Protein AF-A0A968BYD0-F1 (afdb_monomer_lite)

Sequence (90 aa):
PAVITAQKGLNEPRYPSFRGIRQARRKPFTVWGVADVGLDAGEVGAAGAKLEIVEVTPPPERPPGRVVEGEPAEAAKEVARLLREEAKVI

Secondary structure (DSSP, 8-state):
----PPPTTSS-PPPPPHHHHHHHHHS--PPPPTGGGT--GGGSTTTT-SS------PPPPPPPPPP--S-HHHHHHHHHHHHHHTS---

pLDDT: mean 93.3, std 3.24, range [75.94, 96.94]

Foldseek 3Di:
DDDDDDDPPPDDDDDADPVRVVVVVPDDDDDDDCVNVPHDPCCDDPNVDPDDDPDDDDDDDDPDDDDQDDDPVVSVVVVVVCCVPPVVPD

Radius of gyration: 26.28 Å; chains: 1; bounding box: 48×35×62 Å

Structure (mmCIF, N/CA/C/O backbone):
data_AF-A0A968BYD0-F1
#
_entry.id   AF-A0A968BYD0-F1
#
loop_
_atom_site.group_PDB
_atom_site.id
_atom_site.type_symbol
_atom_site.label_atom_id
_atom_site.label_alt_id
_atom_site.label_comp_id
_atom_site.label_asym_id
_atom_site.label_entity_id
_atom_site.label_seq_id
_atom_site.pdbx_PDB_ins_code
_atom_site.Cartn_x
_atom_site.Cartn_y
_atom_site.Cartn_z
_atom_site.occupancy
_atom_site.B_iso_or_equiv
_atom_site.auth_seq_id
_atom_site.auth_comp_id
_atom_site.auth_asym_id
_atom_site.auth_atom_id
_atom_site.pdbx_PDB_model_num
ATOM 1 N N . PRO A 1 1 ? -10.860 21.767 9.162 1.00 88.81 1 PRO A N 1
ATOM 2 C CA . PRO A 1 1 ? -10.308 20.389 9.213 1.00 88.81 1 PRO A CA 1
ATOM 3 C C . PRO A 1 1 ? -10.296 19.820 7.792 1.00 88.81 1 PRO A C 1
ATOM 5 O O . PRO A 1 1 ? -11.219 20.120 7.042 1.00 88.81 1 PRO A O 1
ATOM 8 N N . ALA A 1 2 ? -9.258 19.075 7.407 1.00 96.31 2 ALA A N 1
ATOM 9 C CA . ALA A 1 2 ? -9.134 18.515 6.062 1.00 96.31 2 ALA A CA 1
ATOM 10 C C . ALA A 1 2 ? -8.513 17.117 6.113 1.00 96.31 2 ALA A C 1
ATOM 12 O O . ALA A 1 2 ? -7.761 16.803 7.036 1.00 96.31 2 ALA A O 1
ATOM 13 N N . VAL A 1 3 ? -8.827 16.302 5.108 1.00 96.94 3 VAL A N 1
ATOM 14 C CA . VAL A 1 3 ? -8.244 14.974 4.897 1.00 96.94 3 VAL A CA 1
ATOM 15 C C . VAL A 1 3 ? -7.296 15.063 3.708 1.00 96.94 3 VAL A C 1
ATOM 17 O O . VAL A 1 3 ? -7.663 15.603 2.668 1.00 96.94 3 VAL A O 1
ATOM 20 N N . ILE A 1 4 ? -6.076 14.552 3.871 1.00 95.62 4 ILE A N 1
ATOM 21 C CA . ILE A 1 4 ? -5.041 14.554 2.833 1.00 95.62 4 ILE A CA 1
ATOM 22 C C . ILE A 1 4 ? -4.546 13.121 2.657 1.00 95.62 4 ILE A C 1
ATOM 24 O O . ILE A 1 4 ? -4.158 12.471 3.627 1.00 95.62 4 ILE A O 1
ATOM 28 N N . THR A 1 5 ? -4.528 12.635 1.420 1.00 96.50 5 THR A N 1
ATOM 29 C CA . THR A 1 5 ? -3.916 11.353 1.057 1.00 96.50 5 THR A CA 1
ATOM 30 C C . THR A 1 5 ? -2.479 11.582 0.599 1.00 96.50 5 THR A C 1
ATOM 32 O O . THR A 1 5 ? -2.245 12.350 -0.334 1.00 96.50 5 THR A O 1
ATOM 35 N N . ALA A 1 6 ? -1.508 10.920 1.229 1.00 95.00 6 ALA A N 1
ATOM 36 C CA . ALA A 1 6 ? -0.106 10.999 0.823 1.00 95.00 6 ALA A CA 1
ATOM 37 C C . ALA A 1 6 ? 0.219 9.931 -0.233 1.00 95.00 6 ALA A C 1
ATOM 39 O O . ALA A 1 6 ? -0.049 8.748 -0.028 1.00 95.00 6 ALA A O 1
ATOM 40 N N . GLN A 1 7 ? 0.831 10.342 -1.344 1.00 96.38 7 GLN A N 1
ATOM 41 C CA . GLN A 1 7 ? 1.325 9.432 -2.378 1.00 96.38 7 GLN A CA 1
ATOM 42 C C . GLN A 1 7 ? 2.794 9.065 -2.126 1.00 96.38 7 GLN A C 1
ATOM 44 O O . GLN A 1 7 ? 3.567 9.849 -1.567 1.00 96.38 7 GLN A O 1
ATOM 49 N N . LYS A 1 8 ? 3.209 7.874 -2.579 1.00 94.56 8 LYS A N 1
ATOM 50 C CA . LYS A 1 8 ? 4.627 7.493 -2.622 1.00 94.56 8 LYS A CA 1
ATOM 51 C C . LYS A 1 8 ? 5.422 8.545 -3.411 1.00 94.56 8 LYS A C 1
ATOM 53 O O . LYS A 1 8 ? 5.061 8.857 -4.541 1.00 94.56 8 LYS A O 1
ATOM 58 N N . GLY A 1 9 ? 6.503 9.053 -2.818 1.00 93.56 9 GLY A N 1
ATOM 59 C CA . GLY A 1 9 ? 7.346 10.103 -3.405 1.00 93.56 9 GLY A CA 1
ATOM 60 C C . GLY A 1 9 ? 7.058 11.517 -2.894 1.00 93.56 9 GLY A C 1
ATOM 61 O O . GLY A 1 9 ? 7.797 12.429 -3.241 1.00 93.56 9 GLY A O 1
ATOM 62 N N . LEU A 1 10 ? 6.046 11.708 -2.035 1.00 95.12 10 LEU A N 1
ATOM 63 C CA . LEU A 1 10 ? 5.805 12.997 -1.372 1.00 95.12 10 LEU A CA 1
ATOM 64 C C . LEU A 1 10 ? 7.029 13.473 -0.567 1.00 95.12 10 LEU A C 1
ATOM 66 O O . LEU A 1 10 ? 7.288 14.669 -0.470 1.00 95.12 10 LEU A O 1
ATOM 70 N N . ASN A 1 11 ? 7.771 12.536 0.021 1.00 94.62 11 ASN A N 1
ATOM 71 C CA . ASN A 1 11 ? 9.020 12.767 0.732 1.00 94.62 11 ASN A CA 1
ATOM 72 C C . ASN A 1 11 ? 9.856 11.478 0.801 1.00 94.62 11 ASN A C 1
ATOM 74 O O . ASN A 1 11 ? 9.391 10.395 0.441 1.00 94.62 11 ASN A O 1
ATOM 78 N N . GLU A 1 12 ? 11.081 11.598 1.312 1.00 94.38 12 GLU A N 1
ATOM 79 C CA . GLU A 1 12 ? 11.953 10.467 1.630 1.00 94.38 12 GLU A CA 1
ATOM 80 C C . GLU A 1 12 ? 11.796 10.080 3.113 1.00 94.38 12 GLU A C 1
ATOM 82 O O . GLU A 1 12 ? 12.150 10.869 4.000 1.00 94.38 12 GLU A O 1
ATOM 87 N N . PRO A 1 13 ? 11.251 8.888 3.436 1.00 94.88 13 PRO A N 1
ATOM 88 C CA . PRO A 1 13 ? 11.135 8.447 4.819 1.00 94.88 13 PRO A CA 1
ATOM 89 C C . PRO A 1 13 ? 12.513 8.291 5.468 1.00 94.88 13 PRO A C 1
ATOM 91 O O . PRO A 1 13 ? 13.361 7.532 5.004 1.00 94.88 13 PRO A O 1
ATOM 94 N N . ARG A 1 14 ? 12.731 8.988 6.583 1.00 95.56 14 ARG A N 1
ATOM 95 C CA . ARG A 1 14 ? 13.985 8.901 7.342 1.00 95.56 14 ARG A CA 1
ATOM 96 C C . ARG A 1 14 ? 14.195 7.519 7.965 1.00 95.56 14 ARG A C 1
ATOM 98 O O . ARG A 1 14 ? 13.246 6.884 8.429 1.00 95.56 14 ARG A O 1
ATOM 105 N N . TYR A 1 15 ? 15.457 7.126 8.122 1.00 96.12 15 TYR A N 1
ATOM 106 C CA . TYR A 1 15 ? 15.808 5.970 8.943 1.00 96.12 15 TYR A CA 1
ATOM 107 C C . TYR A 1 15 ? 15.539 6.239 10.434 1.00 96.12 15 TYR A C 1
ATOM 109 O O . TYR A 1 15 ? 15.809 7.338 10.938 1.00 96.12 15 TYR A O 1
ATOM 117 N N . PRO A 1 16 ? 15.011 5.251 11.177 1.00 95.56 16 PRO A N 1
ATOM 118 C CA . PRO A 1 16 ? 14.814 5.396 12.608 1.00 95.56 16 PRO A CA 1
ATOM 119 C C . PRO A 1 16 ? 16.160 5.339 13.342 1.00 95.56 16 PRO A C 1
ATOM 121 O O . PRO A 1 16 ? 17.041 4.548 13.014 1.00 95.56 16 PRO A O 1
ATOM 124 N N . SER A 1 17 ? 16.311 6.145 14.394 1.00 96.62 17 SER A N 1
ATOM 125 C CA . SER A 1 17 ? 17.464 6.036 15.293 1.00 96.62 17 SER A CA 1
ATOM 126 C C . SER A 1 17 ? 17.308 4.850 16.248 1.00 96.62 17 SER A C 1
ATOM 128 O O . SER A 1 17 ? 16.192 4.467 16.605 1.00 96.62 17 SER A O 1
ATOM 130 N N . PHE A 1 18 ? 18.422 4.319 16.761 1.00 95.62 18 PHE A N 1
ATOM 131 C CA . PHE A 1 18 ? 18.402 3.246 17.765 1.00 95.62 18 PHE A CA 1
ATOM 132 C C . PHE A 1 18 ? 17.560 3.610 19.002 1.00 95.62 18 PHE A C 1
ATOM 134 O O . PHE A 1 18 ? 16.768 2.804 19.499 1.00 95.62 18 PHE A O 1
ATOM 141 N N . ARG A 1 19 ? 17.665 4.864 19.469 1.00 95.62 19 ARG A N 1
ATOM 142 C CA . ARG A 1 19 ? 16.824 5.396 20.554 1.00 95.62 19 ARG A CA 1
ATOM 143 C C . ARG A 1 19 ? 15.340 5.364 20.181 1.00 95.62 19 ARG A C 1
ATOM 145 O O . ARG A 1 19 ? 14.528 4.959 21.010 1.00 95.62 19 ARG A O 1
ATOM 152 N N . GLY A 1 20 ? 15.002 5.756 18.951 1.00 96.44 20 GLY A N 1
ATOM 153 C CA . GLY A 1 20 ? 13.635 5.733 18.430 1.00 96.44 20 GLY A CA 1
ATOM 154 C C . GLY A 1 20 ? 13.043 4.325 18.403 1.00 96.44 20 GLY A C 1
ATOM 155 O O . GLY A 1 20 ? 11.938 4.126 18.899 1.00 96.44 20 GLY A O 1
ATOM 156 N N . ILE A 1 21 ? 13.810 3.335 17.938 1.00 96.50 21 ILE A N 1
ATOM 157 C CA . ILE A 1 21 ? 13.394 1.923 17.917 1.00 96.50 21 ILE A CA 1
ATOM 158 C C . ILE A 1 21 ? 13.099 1.422 19.337 1.00 96.50 21 ILE A C 1
ATOM 160 O O . ILE A 1 21 ? 12.039 0.850 19.595 1.00 96.50 21 ILE A O 1
ATOM 164 N N . ARG A 1 22 ? 14.002 1.680 20.294 1.00 95.81 22 ARG A N 1
ATOM 165 C CA . ARG A 1 22 ? 13.811 1.255 21.692 1.00 95.81 22 ARG A CA 1
ATOM 166 C C . ARG A 1 22 ? 12.592 1.900 22.345 1.00 95.81 22 ARG A C 1
ATOM 168 O O . ARG A 1 22 ? 11.910 1.239 23.121 1.00 95.81 22 ARG A O 1
ATOM 175 N N . GLN A 1 23 ? 12.332 3.177 22.065 1.00 95.81 23 GLN A N 1
ATOM 176 C CA . GLN A 1 23 ? 11.156 3.874 22.585 1.00 95.81 23 GLN A CA 1
ATOM 177 C C . GLN A 1 23 ? 9.868 3.339 21.963 1.00 95.81 23 GLN A C 1
ATOM 179 O O . GLN A 1 23 ? 8.930 3.062 22.700 1.00 95.81 23 GLN A O 1
ATOM 184 N N . ALA A 1 24 ? 9.835 3.150 20.641 1.00 95.44 24 ALA A N 1
ATOM 185 C CA . ALA A 1 24 ? 8.673 2.610 19.940 1.00 95.44 24 ALA A CA 1
ATOM 186 C C . ALA A 1 24 ? 8.290 1.224 20.472 1.00 95.44 24 ALA A C 1
ATOM 188 O O . ALA A 1 24 ? 7.134 1.010 20.813 1.00 95.44 24 ALA A O 1
ATOM 189 N N . ARG A 1 25 ? 9.272 0.331 20.662 1.00 93.94 25 ARG A N 1
ATOM 190 C CA . ARG A 1 25 ? 9.042 -1.016 21.211 1.00 93.94 25 ARG A CA 1
ATOM 191 C C . ARG A 1 25 ? 8.427 -1.015 22.618 1.00 93.94 25 ARG A C 1
ATOM 193 O O . ARG A 1 25 ? 7.758 -1.970 22.984 1.00 93.94 25 ARG A O 1
ATOM 200 N N . ARG A 1 26 ? 8.699 0.009 23.432 1.00 95.31 26 ARG A N 1
ATOM 201 C CA . ARG A 1 26 ? 8.192 0.109 24.813 1.00 95.31 26 ARG A CA 1
ATOM 202 C C . ARG A 1 26 ? 6.805 0.731 24.906 1.00 95.31 26 ARG A C 1
ATOM 204 O O . ARG A 1 26 ? 6.182 0.620 25.957 1.00 95.31 26 ARG A O 1
ATOM 211 N N . LYS A 1 27 ? 6.357 1.448 23.873 1.00 95.62 27 LYS A N 1
ATOM 212 C CA . LYS A 1 27 ? 5.039 2.080 23.899 1.00 95.62 27 LYS A CA 1
ATOM 213 C C . LYS A 1 27 ? 3.966 0.987 23.875 1.00 95.62 27 LYS A C 1
ATOM 215 O O . LYS A 1 27 ? 4.095 0.060 23.076 1.00 95.62 27 LYS A O 1
ATOM 220 N N . PRO A 1 28 ? 2.927 1.085 24.719 1.00 94.19 28 PRO A N 1
ATOM 221 C CA . PRO A 1 28 ? 1.800 0.174 24.629 1.00 94.19 28 PRO A CA 1
ATOM 222 C C . PRO A 1 28 ? 1.117 0.359 23.272 1.00 94.19 28 PRO A C 1
ATOM 224 O O . PRO A 1 28 ? 0.926 1.486 22.810 1.00 94.19 28 PRO A O 1
ATOM 227 N N . PHE A 1 29 ? 0.776 -0.755 22.633 1.00 94.50 29 PHE A N 1
ATOM 228 C CA . PHE A 1 29 ? -0.023 -0.770 21.418 1.00 94.50 29 PHE A CA 1
ATOM 229 C C . PHE A 1 29 ? -1.442 -1.181 21.799 1.00 94.50 29 PHE A C 1
ATOM 231 O O . PHE A 1 29 ? -1.669 -2.322 22.197 1.00 94.50 29 PHE A O 1
ATOM 238 N N . THR A 1 30 ? -2.378 -0.239 21.729 1.00 94.62 30 THR A N 1
ATOM 239 C CA . THR A 1 30 ? -3.786 -0.526 22.004 1.00 94.62 30 THR A CA 1
ATOM 240 C C . THR A 1 30 ? -4.380 -1.279 20.823 1.00 94.62 30 THR A C 1
ATOM 242 O O . THR A 1 30 ? -4.398 -0.768 19.704 1.00 94.62 30 THR A O 1
ATOM 245 N N . VAL A 1 31 ? -4.860 -2.492 21.081 1.00 95.19 31 VAL A N 1
ATOM 246 C CA . VAL A 1 31 ? -5.609 -3.289 20.111 1.00 95.19 31 VAL A CA 1
ATOM 247 C C . VAL A 1 31 ? -7.084 -2.983 20.320 1.00 95.19 31 VAL A C 1
ATOM 249 O O . VAL A 1 31 ? -7.607 -3.242 21.398 1.00 95.19 31 VAL A O 1
ATOM 252 N N . TRP A 1 32 ? -7.718 -2.409 19.304 1.00 94.69 32 TRP A N 1
ATOM 253 C CA . TRP A 1 32 ? -9.143 -2.092 19.308 1.00 94.69 32 TRP A CA 1
ATOM 254 C C . TRP A 1 32 ? -9.904 -3.190 18.573 1.00 94.69 32 TRP A C 1
ATOM 256 O O . TRP A 1 32 ? -9.534 -3.566 17.458 1.00 94.69 32 TRP A O 1
ATOM 266 N N . GLY A 1 33 ? -10.959 -3.700 19.195 1.00 93.25 33 GLY A N 1
ATOM 267 C CA . GLY A 1 33 ? -11.990 -4.493 18.549 1.00 93.25 33 GLY A CA 1
ATOM 268 C C . GLY A 1 33 ? -13.079 -3.616 17.928 1.00 93.25 33 GLY A C 1
ATOM 269 O O . GLY A 1 33 ? -13.135 -2.405 18.132 1.00 93.25 33 GLY A O 1
ATOM 270 N N . VAL A 1 34 ? -13.981 -4.250 17.177 1.00 93.31 34 VAL A N 1
ATOM 271 C CA . VAL A 1 34 ? -15.098 -3.576 16.487 1.00 93.31 34 VAL A CA 1
ATOM 272 C C . VAL A 1 34 ? -16.035 -2.875 17.482 1.00 93.31 34 VAL A C 1
ATOM 274 O O . VAL A 1 34 ? -16.414 -1.723 17.279 1.00 93.31 34 VAL A O 1
ATOM 277 N N . ALA A 1 35 ? -16.336 -3.533 18.605 1.00 91.75 35 ALA A N 1
ATOM 278 C CA . ALA A 1 35 ? -17.195 -2.973 19.647 1.00 91.75 35 ALA A CA 1
ATOM 279 C C . ALA A 1 35 ? -16.564 -1.762 20.356 1.00 91.75 35 ALA A C 1
ATOM 281 O O . ALA A 1 35 ? -17.280 -0.846 20.753 1.00 91.75 35 ALA A O 1
ATOM 282 N N . ASP A 1 36 ? -15.230 -1.716 20.466 1.00 95.25 36 ASP A N 1
ATOM 283 C CA . ASP A 1 36 ? -14.523 -0.625 21.150 1.00 95.25 36 ASP A CA 1
ATOM 284 C C . ASP A 1 36 ? -14.624 0.711 20.390 1.00 95.25 36 ASP A C 1
ATOM 286 O O . ASP A 1 36 ? -14.391 1.774 20.963 1.00 95.25 36 ASP A O 1
ATOM 290 N N . VAL A 1 37 ? -14.980 0.663 19.100 1.00 93.81 37 VAL A N 1
ATOM 291 C CA . VAL A 1 37 ? -15.182 1.837 18.233 1.00 93.81 37 VAL A CA 1
ATOM 292 C C . VAL A 1 37 ? -16.655 2.099 17.902 1.00 93.81 37 VAL A C 1
ATOM 294 O O . VAL A 1 37 ? -16.949 2.991 17.109 1.00 93.81 37 VAL A O 1
ATOM 297 N N . GLY A 1 38 ? -17.581 1.360 18.526 1.00 94.25 38 GLY A N 1
ATOM 298 C CA . GLY A 1 38 ? -19.025 1.572 18.390 1.00 94.25 38 GLY A CA 1
ATOM 299 C C . GLY A 1 38 ? -19.609 1.178 17.031 1.00 94.25 38 GLY A C 1
ATOM 300 O O . GLY A 1 38 ? -20.619 1.751 16.633 1.00 94.25 38 GLY A O 1
ATOM 301 N N . LEU A 1 39 ? -18.973 0.240 16.324 1.00 94.62 39 LEU A N 1
ATOM 302 C CA . LEU A 1 39 ? -19.465 -0.295 15.052 1.00 94.62 39 LEU A CA 1
ATOM 303 C C . LEU A 1 39 ? -20.179 -1.633 15.256 1.00 94.62 39 LEU A C 1
ATOM 305 O O . LEU A 1 39 ? -19.827 -2.398 16.159 1.00 94.62 39 LEU A O 1
ATOM 309 N N . ASP A 1 40 ? -21.144 -1.936 14.388 1.00 93.00 40 ASP A N 1
ATOM 310 C CA . ASP A 1 40 ? -21.758 -3.260 14.329 1.00 93.00 40 ASP A CA 1
ATOM 311 C C . ASP A 1 40 ? -20.911 -4.243 13.498 1.00 93.00 40 ASP A C 1
ATOM 313 O O . ASP A 1 40 ? -20.202 -3.869 12.559 1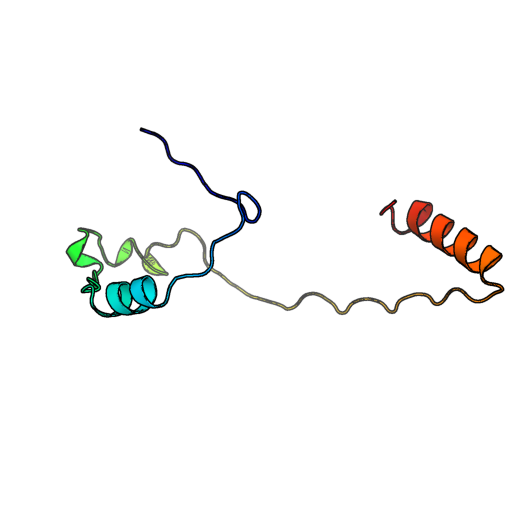.00 93.00 40 ASP A O 1
ATOM 317 N N . ALA A 1 41 ? -20.987 -5.536 13.825 1.00 90.56 41 ALA A N 1
ATOM 318 C CA . ALA A 1 41 ? -20.251 -6.576 13.106 1.00 90.56 41 ALA A CA 1
ATOM 319 C C . ALA A 1 41 ? -20.677 -6.700 11.629 1.00 90.56 41 ALA A C 1
ATOM 321 O O . ALA A 1 41 ? -19.862 -7.089 10.792 1.00 90.56 41 ALA A O 1
ATOM 322 N N . GLY A 1 42 ? -21.924 -6.353 11.303 1.00 93.31 42 GLY A N 1
ATOM 323 C CA . GLY A 1 42 ? -22.453 -6.319 9.943 1.00 93.31 42 GLY A CA 1
ATOM 324 C C . GLY A 1 42 ? -21.986 -5.120 9.115 1.00 93.31 42 GLY A C 1
ATOM 325 O O . GLY A 1 42 ? -22.148 -5.138 7.901 1.00 93.31 42 GLY A O 1
ATOM 326 N N . GLU A 1 43 ? -21.381 -4.098 9.726 1.00 93.12 43 GLU A N 1
ATOM 327 C CA . GLU A 1 43 ? -20.875 -2.907 9.023 1.00 93.12 43 GLU A CA 1
ATOM 328 C C . GLU A 1 43 ? -19.412 -3.042 8.579 1.00 93.12 43 GLU A C 1
ATOM 330 O O . GLU A 1 43 ? -18.893 -2.198 7.847 1.00 93.12 43 GLU A O 1
ATOM 335 N N . VAL A 1 44 ? -18.729 -4.106 9.006 1.00 94.50 44 VAL A N 1
ATOM 336 C CA . VAL A 1 44 ? -17.295 -4.307 8.777 1.00 94.50 44 VAL A CA 1
ATOM 337 C C . VAL A 1 44 ? -17.004 -5.640 8.086 1.00 94.50 44 VAL A C 1
ATOM 339 O O . VAL A 1 44 ? -17.838 -6.543 8.010 1.00 94.50 44 VAL A O 1
ATOM 342 N N . GLY A 1 45 ? -15.785 -5.776 7.561 1.00 93.75 45 GLY A N 1
ATOM 343 C CA . GLY A 1 45 ? -15.349 -6.991 6.872 1.00 93.75 45 GLY A CA 1
ATOM 344 C C . GLY A 1 45 ? -16.175 -7.288 5.617 1.00 93.75 45 GLY A C 1
ATOM 345 O O . GLY A 1 45 ? -16.614 -6.374 4.924 1.00 93.75 45 GLY A O 1
ATOM 346 N N . ALA A 1 46 ? -16.369 -8.575 5.320 1.00 92.94 46 ALA A N 1
ATOM 347 C CA . ALA A 1 46 ? -17.150 -9.012 4.163 1.00 92.94 46 ALA A CA 1
ATOM 348 C C . ALA A 1 46 ? -18.650 -8.697 4.304 1.00 92.94 46 ALA A C 1
ATOM 350 O O . ALA A 1 46 ? -19.296 -8.401 3.307 1.00 92.94 46 ALA A O 1
ATOM 351 N N . ALA A 1 47 ? -19.192 -8.716 5.529 1.00 92.50 47 ALA A N 1
ATOM 352 C CA . ALA A 1 47 ? -20.611 -8.454 5.778 1.00 92.50 47 ALA A CA 1
ATOM 353 C C . ALA A 1 47 ? -21.006 -7.001 5.460 1.00 92.50 47 ALA A C 1
ATOM 355 O O . ALA A 1 47 ? -22.075 -6.768 4.903 1.00 92.50 47 ALA A O 1
ATOM 356 N N . GLY A 1 48 ? -20.119 -6.043 5.754 1.00 94.31 48 GLY A N 1
ATOM 357 C CA . GLY A 1 48 ? -20.327 -4.621 5.457 1.00 94.31 48 GLY A CA 1
ATOM 358 C C . GLY A 1 48 ? -19.815 -4.162 4.090 1.00 94.31 48 GLY A C 1
ATOM 359 O O . GLY A 1 48 ? -19.900 -2.976 3.758 1.00 94.31 48 GLY A O 1
ATOM 360 N N . ALA A 1 49 ? -19.232 -5.062 3.293 1.00 95.62 49 ALA A N 1
ATOM 361 C CA . ALA A 1 49 ? -18.650 -4.707 2.007 1.00 95.62 49 ALA A CA 1
ATOM 362 C C . ALA A 1 49 ? -19.742 -4.396 0.972 1.00 95.62 49 ALA A C 1
ATOM 364 O O . ALA A 1 49 ? -20.718 -5.121 0.819 1.00 95.62 49 ALA A O 1
ATOM 365 N N . LYS A 1 50 ? -19.547 -3.325 0.196 1.00 96.50 50 LYS A N 1
ATOM 366 C CA . LYS A 1 50 ? -20.451 -2.967 -0.916 1.00 96.50 50 LYS A CA 1
ATOM 367 C C . LYS A 1 50 ? -20.176 -3.748 -2.202 1.00 96.50 50 LYS A C 1
ATOM 369 O O . LYS A 1 50 ? -20.907 -3.596 -3.175 1.00 96.50 50 LYS A O 1
ATOM 374 N N . LEU A 1 51 ? -19.076 -4.493 -2.232 1.00 95.94 51 LEU A N 1
ATOM 375 C CA . LEU A 1 51 ? -18.583 -5.235 -3.384 1.00 95.94 51 LEU A CA 1
ATOM 376 C C . LEU A 1 51 ? -18.027 -6.572 -2.904 1.00 95.94 51 LEU A C 1
ATOM 378 O O . LEU A 1 51 ? -17.416 -6.643 -1.837 1.00 95.94 51 LEU A O 1
ATOM 382 N N . GLU A 1 52 ? -18.196 -7.595 -3.731 1.00 95.56 52 GLU A N 1
ATOM 383 C CA . GLU A 1 52 ? -17.667 -8.937 -3.515 1.00 95.56 52 GLU A CA 1
ATOM 384 C C . GLU A 1 52 ? -16.610 -9.251 -4.580 1.00 95.56 52 GLU A C 1
ATOM 386 O O . GLU A 1 52 ? -16.773 -8.923 -5.758 1.00 95.56 52 GLU A O 1
ATOM 391 N N . ILE A 1 53 ? -15.508 -9.877 -4.162 1.00 95.00 53 ILE A N 1
ATOM 392 C CA . ILE A 1 53 ? -14.488 -10.381 -5.084 1.00 95.00 53 ILE A CA 1
ATOM 393 C C . ILE A 1 53 ? -14.949 -11.756 -5.565 1.00 95.00 53 ILE A C 1
ATOM 395 O O . ILE A 1 53 ? -14.900 -12.718 -4.806 1.00 95.00 53 ILE A O 1
ATOM 399 N N . VAL A 1 54 ? -15.374 -11.839 -6.825 1.00 96.62 54 VAL A N 1
ATOM 400 C CA . VAL A 1 54 ? -15.852 -13.093 -7.434 1.00 96.62 54 VAL A CA 1
ATOM 401 C C . VAL A 1 54 ? -14.687 -13.981 -7.876 1.00 96.62 54 VAL A C 1
ATOM 403 O O . VAL A 1 54 ? -14.709 -15.189 -7.661 1.00 96.62 54 VAL A O 1
ATOM 406 N N . GLU A 1 55 ? -13.653 -13.391 -8.479 1.00 96.25 55 GLU A N 1
ATOM 407 C CA . GLU A 1 55 ? -12.510 -14.128 -9.017 1.00 96.25 55 GLU A CA 1
ATOM 408 C C . GLU A 1 55 ? -11.263 -13.235 -9.093 1.00 96.25 55 GLU A C 1
ATOM 410 O O . GLU A 1 55 ? -11.359 -12.022 -9.294 1.00 96.25 55 GLU A O 1
ATOM 415 N N . VAL A 1 56 ? -10.081 -13.840 -8.947 1.00 96.25 56 VAL A N 1
ATOM 416 C CA . VAL A 1 56 ? -8.784 -13.192 -9.174 1.00 96.25 56 VAL A CA 1
ATOM 417 C C . VAL A 1 56 ? -7.954 -14.081 -10.092 1.00 96.25 56 VAL A C 1
ATOM 419 O O . VAL A 1 56 ? -7.504 -15.150 -9.683 1.00 96.25 56 VAL A O 1
ATOM 422 N N . THR A 1 57 ? -7.719 -13.630 -11.323 1.00 96.69 57 THR A N 1
ATOM 423 C CA . THR A 1 57 ? -6.896 -14.343 -12.308 1.00 96.69 57 THR A CA 1
ATOM 424 C C . THR A 1 57 ? -5.576 -13.610 -12.556 1.00 96.69 57 THR A C 1
ATOM 426 O O . THR A 1 57 ? -5.556 -12.374 -12.572 1.00 96.69 57 THR A O 1
ATOM 429 N N . PRO A 1 58 ? -4.458 -14.324 -12.784 1.00 94.56 58 PRO A N 1
ATOM 430 C CA . PRO A 1 58 ? -3.208 -13.685 -13.179 1.00 94.56 58 PRO A CA 1
ATOM 431 C C . PRO A 1 58 ? -3.339 -13.016 -14.561 1.00 94.56 58 PRO A C 1
ATOM 433 O O . PRO A 1 58 ? -4.143 -13.459 -15.387 1.00 94.56 58 PRO A O 1
ATOM 436 N N . PRO A 1 59 ? -2.555 -11.959 -14.843 1.00 92.88 59 PRO A N 1
ATOM 437 C CA . PRO A 1 59 ? -2.491 -11.387 -16.182 1.00 92.88 59 PRO A CA 1
ATOM 438 C C . PRO A 1 59 ? -1.890 -12.394 -17.180 1.00 92.88 59 PRO A C 1
ATOM 440 O O . PRO A 1 59 ? -1.144 -13.289 -16.770 1.00 92.88 59 PRO A O 1
ATOM 443 N N . PRO A 1 60 ? -2.168 -12.243 -18.488 1.00 92.62 60 PRO A N 1
ATOM 444 C CA . PRO A 1 60 ? -1.550 -13.073 -19.517 1.00 92.62 60 PRO A CA 1
ATOM 445 C C . PRO A 1 60 ? -0.022 -12.924 -19.517 1.00 92.62 60 PRO A C 1
ATOM 447 O O . PRO A 1 60 ? 0.522 -11.887 -19.121 1.00 92.62 60 PRO A O 1
ATOM 450 N N . GLU A 1 61 ? 0.673 -13.959 -19.991 1.00 92.88 61 GLU A N 1
ATOM 451 C CA . GLU A 1 61 ? 2.129 -13.933 -20.126 1.00 92.88 61 GLU A CA 1
ATOM 452 C C . GLU A 1 61 ? 2.585 -12.809 -21.063 1.00 92.88 61 GLU A C 1
ATOM 454 O O . GLU A 1 61 ? 1.927 -12.472 -22.052 1.00 92.88 61 GLU A O 1
ATOM 459 N N . ARG A 1 62 ? 3.738 -12.209 -20.747 1.00 89.25 62 ARG A N 1
ATOM 460 C CA . ARG A 1 62 ? 4.310 -11.159 -21.594 1.00 89.25 62 ARG A CA 1
ATOM 461 C C . ARG A 1 62 ? 4.738 -11.785 -22.927 1.00 89.25 62 ARG A C 1
ATOM 463 O O . ARG A 1 62 ? 5.442 -12.794 -22.897 1.00 89.25 62 ARG A O 1
ATOM 470 N N . PRO A 1 63 ? 4.388 -11.183 -24.077 1.00 87.50 63 PRO A N 1
ATOM 471 C CA . PRO A 1 63 ? 4.896 -11.653 -25.356 1.00 87.50 63 PRO A CA 1
ATOM 472 C C . PRO A 1 63 ? 6.430 -11.557 -25.378 1.00 87.50 63 PRO A C 1
ATOM 474 O O . PRO A 1 63 ? 7.000 -10.679 -24.714 1.00 87.50 63 PRO A O 1
ATOM 477 N N . PRO A 1 64 ? 7.112 -12.438 -26.129 1.00 87.12 64 PRO A N 1
ATOM 478 C CA . PRO A 1 64 ? 8.558 -12.372 -26.261 1.00 87.12 64 PRO A CA 1
ATOM 479 C C . PRO A 1 64 ? 8.975 -11.014 -26.836 1.00 87.12 64 PRO A C 1
ATOM 481 O O . PRO A 1 64 ? 8.328 -10.466 -27.730 1.00 87.12 64 PRO A O 1
ATOM 484 N N . GLY A 1 65 ? 10.067 -10.465 -26.305 1.00 87.06 65 GLY A N 1
ATOM 485 C CA . GLY A 1 65 ? 10.681 -9.266 -26.865 1.00 87.06 65 GLY A CA 1
ATOM 486 C C . GLY A 1 65 ? 11.271 -9.536 -28.250 1.00 87.06 65 GLY A C 1
ATOM 487 O O . GLY A 1 65 ? 11.593 -10.673 -28.595 1.00 87.06 65 GLY A O 1
ATOM 488 N N . ARG A 1 66 ? 11.451 -8.475 -29.036 1.00 87.62 66 ARG A N 1
ATOM 489 C CA . ARG A 1 66 ? 12.127 -8.537 -30.334 1.00 87.62 66 ARG A CA 1
ATOM 490 C C . ARG A 1 66 ? 13.599 -8.172 -30.167 1.00 87.62 66 ARG A C 1
ATOM 492 O O . ARG A 1 66 ? 13.909 -7.091 -29.672 1.00 87.62 66 ARG A O 1
ATOM 499 N N . VAL A 1 67 ? 14.494 -9.055 -30.604 1.00 89.69 67 VAL A N 1
ATOM 500 C CA . VAL A 1 67 ? 15.921 -8.738 -30.746 1.00 89.69 67 VAL A CA 1
ATOM 501 C C . VAL A 1 67 ? 16.114 -8.036 -32.088 1.00 89.69 67 VAL A C 1
ATOM 503 O O . VAL A 1 67 ? 15.668 -8.537 -33.119 1.00 89.69 67 VAL A O 1
ATOM 506 N N . VAL A 1 68 ? 16.731 -6.855 -32.067 1.00 91.00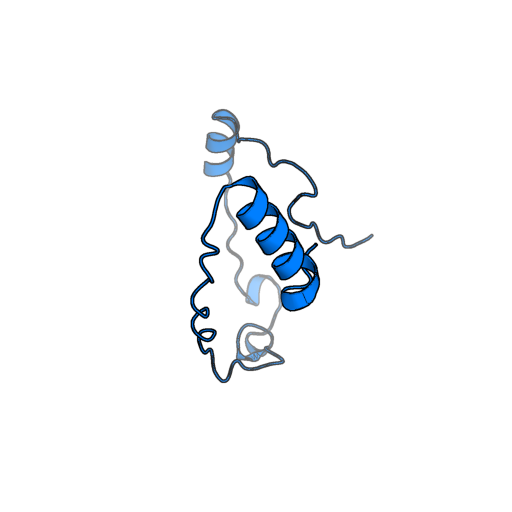 68 VAL A N 1
ATOM 507 C CA . VAL A 1 68 ? 17.099 -6.113 -33.278 1.00 91.00 68 VAL A CA 1
ATOM 508 C C . VAL A 1 68 ? 18.572 -6.381 -33.552 1.00 91.00 68 VAL A C 1
ATOM 510 O O . VAL A 1 68 ? 19.429 -5.994 -32.761 1.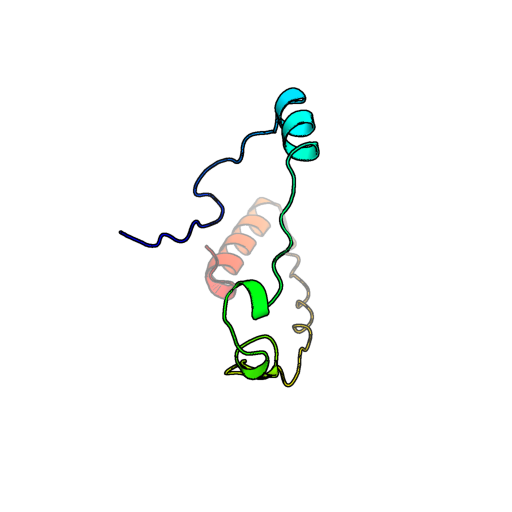00 91.00 68 VAL A O 1
ATOM 513 N N . GLU A 1 69 ? 18.851 -7.083 -34.644 1.00 90.06 69 GLU A N 1
ATOM 514 C CA . GLU A 1 69 ? 20.209 -7.411 -35.080 1.00 90.06 69 GLU A CA 1
ATOM 515 C C . GLU A 1 69 ? 20.805 -6.290 -35.948 1.00 90.06 69 GLU A C 1
ATOM 517 O O . GLU A 1 69 ? 20.077 -5.501 -36.551 1.00 90.06 69 GLU A O 1
ATOM 522 N N . GLY A 1 70 ? 22.137 -6.236 -36.02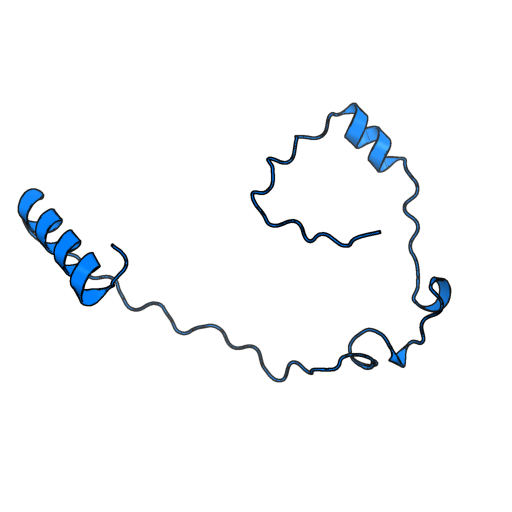8 1.00 90.25 70 GLY A N 1
ATOM 523 C CA . GLY A 1 70 ? 22.878 -5.291 -36.867 1.00 90.25 70 GLY A CA 1
ATOM 524 C C . GLY A 1 70 ? 24.006 -4.578 -36.124 1.00 90.25 70 GLY A C 1
ATOM 525 O O . GLY A 1 70 ? 24.215 -4.776 -34.927 1.00 90.25 70 GLY A O 1
ATOM 526 N N . GLU A 1 71 ? 24.734 -3.727 -36.848 1.00 94.06 71 GLU A N 1
ATOM 527 C CA . GLU A 1 71 ? 25.748 -2.855 -36.250 1.00 94.06 71 GLU A CA 1
ATOM 528 C C . GLU A 1 71 ? 25.102 -1.881 -35.247 1.00 94.06 71 GLU A C 1
ATOM 530 O O . GLU A 1 71 ? 23.983 -1.410 -35.493 1.00 94.06 71 GLU A O 1
ATOM 535 N N . PRO A 1 72 ? 25.790 -1.509 -34.148 1.00 92.50 72 PRO A N 1
ATOM 536 C CA . PRO A 1 72 ? 25.193 -0.742 -33.052 1.00 92.50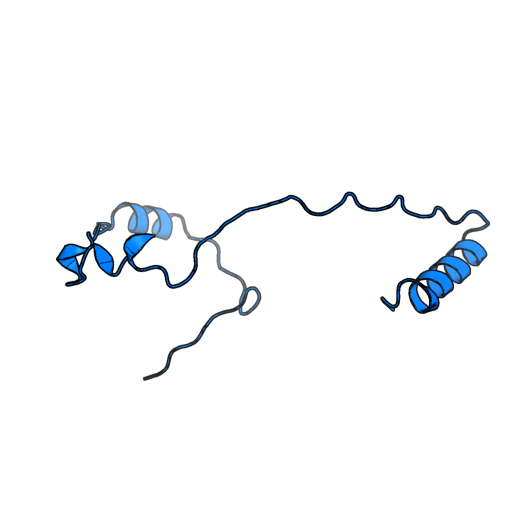 72 PRO A CA 1
ATOM 537 C C . PRO A 1 72 ? 24.443 0.527 -33.480 1.00 92.50 72 PRO A C 1
ATOM 539 O O . PRO A 1 72 ? 23.395 0.843 -32.919 1.00 92.50 72 PRO A O 1
ATOM 542 N N . ALA A 1 73 ? 24.950 1.248 -34.485 1.00 93.44 73 ALA A N 1
ATOM 543 C CA . ALA A 1 73 ? 24.330 2.479 -34.972 1.00 93.44 73 ALA A CA 1
ATOM 544 C C . ALA A 1 73 ? 22.990 2.239 -35.691 1.00 93.44 73 ALA A C 1
ATOM 546 O O . ALA A 1 73 ? 22.050 3.014 -35.511 1.00 93.44 73 ALA A O 1
ATOM 547 N N . GLU A 1 74 ? 22.886 1.172 -36.483 1.00 92.38 74 GLU A N 1
ATOM 548 C CA . GLU A 1 74 ? 21.668 0.842 -37.230 1.00 92.38 74 GLU A CA 1
ATOM 549 C C . GLU A 1 74 ? 20.630 0.183 -36.320 1.00 92.38 74 GLU A C 1
ATOM 551 O O . GLU A 1 74 ? 19.462 0.575 -36.330 1.00 92.38 74 GLU A O 1
ATOM 556 N N . ALA A 1 75 ? 21.071 -0.716 -35.436 1.00 92.94 75 ALA A N 1
ATOM 557 C CA . ALA A 1 75 ? 20.207 -1.307 -34.421 1.00 92.94 75 ALA A CA 1
ATOM 558 C C . ALA A 1 75 ? 19.601 -0.235 -33.495 1.00 92.94 75 ALA A C 1
ATOM 560 O O . ALA A 1 75 ? 18.407 -0.277 -33.205 1.00 92.94 75 ALA A O 1
ATOM 561 N N . ALA A 1 76 ? 20.375 0.776 -33.079 1.00 93.25 76 ALA A N 1
ATOM 562 C CA . ALA A 1 76 ? 19.864 1.873 -32.255 1.00 93.25 76 ALA A CA 1
ATOM 563 C C . ALA A 1 76 ? 18.801 2.725 -32.975 1.00 93.25 76 ALA A C 1
ATOM 565 O O . ALA A 1 76 ? 17.787 3.075 -32.365 1.00 93.25 76 ALA A O 1
ATOM 566 N N . LYS A 1 77 ? 19.000 3.038 -34.266 1.00 93.81 77 LYS A N 1
ATOM 567 C CA . LYS A 1 77 ? 18.002 3.758 -35.081 1.00 93.81 77 LYS A CA 1
ATOM 568 C C . LYS A 1 77 ? 16.709 2.960 -35.202 1.00 93.81 77 LYS A C 1
ATOM 570 O O . LYS A 1 77 ? 15.630 3.519 -35.013 1.00 93.81 77 LYS A O 1
ATOM 575 N N . GLU A 1 78 ? 16.822 1.664 -35.474 1.00 92.38 78 GLU A N 1
ATOM 576 C CA . GLU A 1 78 ? 15.661 0.793 -35.621 1.00 92.38 78 GLU A CA 1
ATOM 577 C C . GLU A 1 78 ? 14.921 0.617 -34.290 1.00 92.38 78 GLU A C 1
ATOM 579 O O . GLU A 1 78 ? 13.704 0.758 -34.249 1.00 92.38 78 GLU A O 1
ATOM 584 N N . VAL A 1 79 ? 15.624 0.432 -33.167 1.00 93.62 79 VAL A N 1
ATOM 585 C CA . VAL A 1 79 ? 14.994 0.398 -31.835 1.00 93.62 79 VAL A CA 1
ATOM 586 C C . VAL A 1 79 ? 14.249 1.701 -31.541 1.00 93.62 79 VAL A C 1
ATOM 588 O O . VAL A 1 79 ? 13.104 1.660 -31.095 1.00 93.62 79 VAL A O 1
ATOM 591 N N . ALA A 1 80 ? 14.847 2.862 -31.822 1.00 93.19 80 ALA A N 1
ATOM 592 C CA . ALA A 1 80 ? 14.179 4.147 -31.625 1.00 93.19 80 ALA A CA 1
ATOM 593 C C . ALA A 1 80 ? 12.919 4.291 -32.499 1.00 93.19 80 A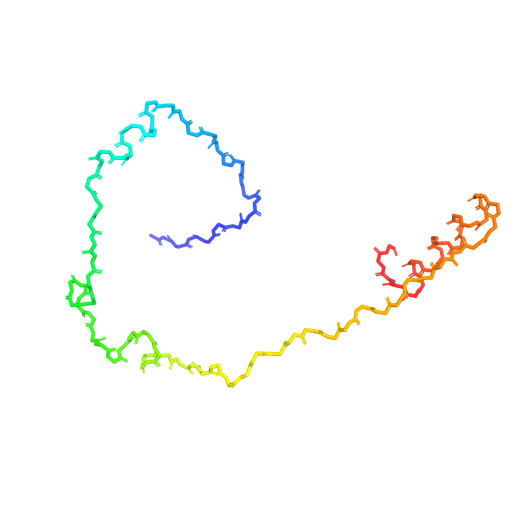LA A C 1
ATOM 595 O O . ALA A 1 80 ? 11.899 4.796 -32.021 1.00 93.19 80 ALA A O 1
ATOM 596 N N . ARG A 1 81 ? 12.963 3.811 -33.750 1.00 93.75 81 ARG A N 1
ATOM 597 C CA . ARG A 1 81 ? 11.801 3.774 -34.649 1.00 93.75 81 ARG A CA 1
ATOM 598 C C . ARG A 1 81 ? 10.694 2.880 -34.085 1.00 93.75 81 ARG A C 1
ATOM 600 O O . ARG A 1 81 ? 9.568 3.345 -33.932 1.00 93.75 81 ARG A O 1
ATOM 607 N N . LEU A 1 82 ? 11.018 1.642 -33.699 1.00 92.56 82 LEU A N 1
ATOM 608 C CA . LEU A 1 82 ? 10.064 0.677 -33.134 1.00 92.56 82 LEU A CA 1
ATOM 609 C C . LEU A 1 82 ? 9.410 1.197 -31.844 1.00 92.56 82 LEU A C 1
ATOM 611 O O . LEU A 1 82 ? 8.200 1.067 -31.654 1.00 92.56 82 LEU A O 1
ATOM 615 N N . LEU A 1 83 ? 10.186 1.831 -30.961 1.00 92.19 83 LEU A N 1
ATOM 616 C CA . LEU A 1 83 ? 9.663 2.384 -29.711 1.00 92.19 83 LEU A CA 1
ATOM 617 C C . LEU A 1 83 ? 8.708 3.569 -29.934 1.00 92.19 83 LEU A C 1
ATOM 619 O O . LEU A 1 83 ? 7.743 3.716 -29.179 1.00 92.19 83 LEU A O 1
ATOM 623 N N . ARG A 1 84 ? 8.958 4.391 -30.962 1.00 93.50 84 ARG A N 1
ATOM 624 C CA . ARG A 1 84 ? 8.121 5.546 -31.318 1.00 93.50 84 ARG A CA 1
ATOM 625 C C . ARG A 1 84 ? 6.849 5.134 -32.058 1.00 93.50 84 ARG A C 1
ATOM 627 O O . ARG A 1 84 ? 5.765 5.611 -31.734 1.00 93.50 84 ARG A O 1
ATOM 634 N N . GLU A 1 85 ? 6.979 4.271 -33.060 1.00 93.00 85 GLU A N 1
ATOM 635 C CA . GLU A 1 85 ? 5.892 3.953 -33.991 1.00 93.00 85 GLU A CA 1
ATOM 636 C C . GLU A 1 85 ? 5.000 2.812 -33.490 1.00 93.00 85 GLU A C 1
ATOM 638 O O . GLU A 1 85 ? 3.773 2.924 -33.545 1.00 93.00 85 GLU A O 1
ATOM 643 N N . GLU A 1 86 ? 5.594 1.733 -32.970 1.00 89.00 86 GLU A N 1
ATOM 644 C CA . GLU A 1 86 ? 4.857 0.531 -32.562 1.00 89.00 86 GLU A CA 1
ATOM 645 C C . GLU A 1 86 ? 4.476 0.586 -31.081 1.00 89.00 86 GLU A C 1
ATOM 647 O O . GLU A 1 86 ? 3.298 0.493 -30.735 1.00 89.00 86 GLU A O 1
ATOM 652 N N . ALA A 1 87 ? 5.464 0.771 -30.199 1.00 85.81 87 ALA A N 1
ATOM 653 C CA . ALA A 1 87 ? 5.239 0.716 -28.754 1.00 85.81 87 ALA A CA 1
ATOM 654 C C . ALA A 1 87 ? 4.674 2.022 -28.166 1.00 85.81 87 ALA A C 1
ATOM 656 O O . ALA A 1 87 ? 4.074 1.986 -27.094 1.00 85.81 87 ALA A O 1
ATOM 657 N N . LYS A 1 88 ? 4.839 3.163 -28.855 1.00 85.56 88 LYS A N 1
ATOM 658 C CA . LYS A 1 88 ? 4.357 4.500 -28.447 1.00 85.56 88 LYS A CA 1
ATOM 659 C C . LYS A 1 88 ? 4.758 4.893 -27.021 1.00 85.56 88 LYS A C 1
ATOM 661 O O . LYS A 1 88 ? 3.967 5.461 -26.269 1.00 85.56 88 LYS A O 1
ATOM 666 N N . VAL A 1 89 ? 5.993 4.570 -26.647 1.00 87.44 89 VAL A N 1
ATOM 667 C CA . VAL A 1 89 ? 6.543 4.849 -25.309 1.00 87.44 89 VAL A CA 1
ATOM 668 C C . VAL A 1 89 ? 7.551 6.003 -25.294 1.00 87.44 89 VAL A C 1
ATOM 670 O O . VAL A 1 89 ? 7.938 6.432 -24.208 1.00 87.44 89 VAL A O 1
ATOM 673 N N . ILE A 1 90 ? 7.957 6.511 -26.468 1.00 75.94 90 ILE A N 1
ATOM 674 C CA . ILE A 1 90 ? 8.858 7.667 -26.665 1.00 75.94 90 ILE A CA 1
ATOM 675 C C . ILE A 1 90 ? 8.446 8.544 -27.856 1.00 75.94 90 ILE A C 1
ATOM 677 O O . ILE A 1 90 ? 7.646 8.081 -28.696 1.00 75.94 90 ILE A O 1
#